Protein AF-A0A1D9GKB5-F1 (afdb_monomer)

Solvent-accessible surface area (backbone atoms only — not comparable to full-atom values): 4500 Å² total; per-residue (Å²): 142,73,84,81,83,73,76,67,49,58,67,59,55,28,54,63,25,54,74,36,76,72,70,62,8,56,53,43,21,50,46,38,72,72,62,41,50,75,83,51,85,73,53,58,38,53,41,45,57,66,59,79,62,75,85,43,91,54,55,90,74,55,57,62,64,81,80,75,84,77,130

Radius of gyration: 13.36 Å; Cα contacts (8 Å, |Δi|>4): 62; chains: 1; bounding box: 36×28×32 Å

Sequence (71 aa):
MTANNLRRSKHEVIHQQLEKGGFRGPINAKCVECIYDPEAKGTWRQQVQACTSKGCPLFPVRPTPIKVISE

Organism: NCBI:txid1874317

pLDDT: mean 89.49, std 14.86, range [40.41, 98.5]

Structure (mmCIF, N/CA/C/O backbone):
data_AF-A0A1D9GKB5-F1
#
_entry.id   AF-A0A1D9GKB5-F1
#
loop_
_atom_site.group_PDB
_atom_site.id
_atom_site.type_symbol
_atom_site.label_atom_id
_atom_site.label_alt_id
_atom_site.label_comp_id
_atom_site.label_asym_id
_atom_site.label_entity_id
_atom_site.label_seq_id
_atom_site.pdbx_PDB_ins_code
_atom_site.Cartn_x
_atom_site.Cartn_y
_atom_site.Cartn_z
_atom_site.occupancy
_atom_site.B_iso_or_equiv
_atom_site.auth_seq_id
_atom_site.auth_comp_id
_atom_site.auth_asym_id
_atom_site.auth_atom_id
_atom_site.pdbx_PDB_model_num
ATOM 1 N N . MET A 1 1 ? 21.754 14.839 -20.475 1.00 42.09 1 MET A N 1
ATOM 2 C CA . MET A 1 1 ? 20.311 14.972 -20.183 1.00 42.09 1 MET A CA 1
ATOM 3 C C . MET A 1 1 ? 19.653 13.629 -20.456 1.00 42.09 1 MET A C 1
ATOM 5 O O . MET A 1 1 ? 19.306 13.354 -21.592 1.00 42.09 1 MET A O 1
ATOM 9 N N . THR A 1 2 ? 19.521 12.771 -19.451 1.00 40.41 2 THR A N 1
ATOM 10 C CA . THR A 1 2 ? 18.685 11.568 -19.550 1.00 40.41 2 THR A CA 1
ATOM 11 C C . THR A 1 2 ? 17.922 11.468 -18.246 1.00 40.41 2 THR A C 1
ATOM 13 O O . THR A 1 2 ? 18.516 11.274 -17.187 1.00 40.41 2 THR A O 1
ATOM 16 N N . ALA A 1 3 ? 16.616 11.722 -18.322 1.00 47.97 3 ALA A N 1
ATOM 17 C CA . ALA A 1 3 ? 15.704 11.582 -17.201 1.00 47.97 3 ALA A CA 1
ATOM 18 C C . ALA A 1 3 ? 15.858 10.165 -16.641 1.00 47.97 3 ALA A C 1
ATOM 20 O O . ALA A 1 3 ? 15.651 9.182 -17.351 1.00 47.97 3 ALA A O 1
ATOM 21 N N . ASN A 1 4 ? 16.306 10.083 -15.392 1.00 51.09 4 ASN A N 1
ATOM 22 C CA . ASN A 1 4 ? 16.591 8.834 -14.712 1.00 51.09 4 ASN A CA 1
ATOM 23 C C . ASN A 1 4 ? 15.253 8.116 -14.487 1.00 51.09 4 ASN A C 1
ATOM 25 O O . ASN A 1 4 ? 14.516 8.426 -13.553 1.00 51.09 4 ASN A O 1
ATOM 29 N N . ASN A 1 5 ? 14.890 7.218 -15.401 1.00 58.31 5 ASN A N 1
ATOM 30 C CA . ASN A 1 5 ? 13.626 6.483 -15.384 1.00 58.31 5 ASN A CA 1
ATOM 31 C C . ASN A 1 5 ? 13.746 5.279 -14.435 1.00 58.31 5 ASN A C 1
ATOM 33 O O . ASN A 1 5 ? 13.528 4.129 -14.815 1.00 58.31 5 ASN A O 1
ATOM 37 N N . LEU A 1 6 ? 14.197 5.540 -13.204 1.00 60.97 6 LEU A N 1
ATOM 38 C CA . LEU A 1 6 ? 14.430 4.503 -12.212 1.00 60.97 6 LEU A CA 1
ATOM 39 C C . LEU A 1 6 ? 13.074 4.052 -11.669 1.00 60.97 6 LEU A C 1
ATOM 41 O O . LEU A 1 6 ? 12.369 4.787 -10.968 1.00 60.97 6 LEU A O 1
ATOM 45 N N . ARG A 1 7 ? 12.680 2.833 -12.032 1.00 70.88 7 ARG A N 1
ATOM 46 C CA . ARG A 1 7 ? 11.490 2.196 -11.481 1.00 70.88 7 ARG A CA 1
ATOM 47 C C . ARG A 1 7 ? 11.727 1.954 -9.992 1.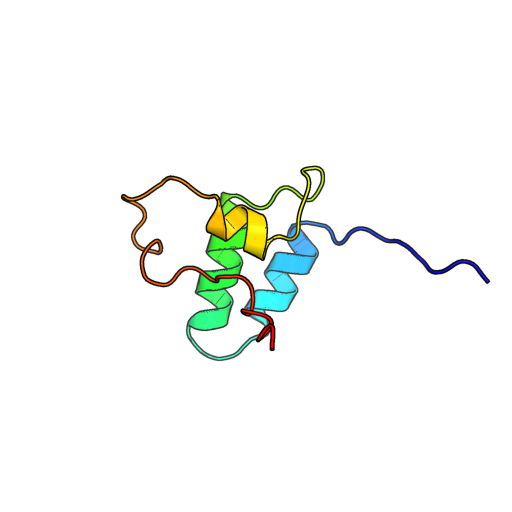00 70.88 7 ARG A C 1
ATOM 49 O O . ARG A 1 7 ? 12.610 1.185 -9.632 1.00 70.88 7 ARG A O 1
ATOM 56 N N . ARG A 1 8 ? 10.952 2.629 -9.136 1.00 82.19 8 ARG A N 1
ATOM 57 C CA . ARG A 1 8 ? 11.065 2.486 -7.676 1.00 82.19 8 ARG A CA 1
ATOM 58 C C . ARG A 1 8 ? 10.868 1.028 -7.267 1.00 82.19 8 ARG A C 1
ATOM 60 O O . ARG A 1 8 ? 9.842 0.420 -7.592 1.00 82.19 8 ARG A O 1
ATOM 67 N N . SER A 1 9 ? 11.838 0.504 -6.531 1.00 92.62 9 SER A N 1
ATOM 68 C CA . SER A 1 9 ? 11.803 -0.820 -5.930 1.00 92.62 9 SER A CA 1
ATOM 69 C C . SER A 1 9 ? 10.658 -0.930 -4.921 1.00 92.62 9 SER A C 1
ATOM 71 O O . SER A 1 9 ? 10.169 0.059 -4.367 1.00 92.62 9 SER A O 1
ATOM 73 N N . LYS A 1 10 ? 10.231 -2.161 -4.637 1.00 95.00 10 LYS A N 1
ATOM 74 C CA . LYS A 1 10 ? 9.199 -2.432 -3.628 1.00 95.00 10 LYS A CA 1
ATOM 75 C C . LYS A 1 10 ? 9.570 -1.866 -2.251 1.00 95.00 10 LYS A C 1
ATOM 77 O O . LYS A 1 10 ? 8.718 -1.264 -1.601 1.00 95.00 10 LYS A O 1
ATOM 82 N N . HIS A 1 11 ? 10.834 -2.009 -1.847 1.00 96.44 11 HIS A N 1
ATOM 83 C CA . HIS A 1 11 ? 11.346 -1.511 -0.568 1.00 96.44 11 HIS A CA 1
ATOM 84 C C . HIS A 1 11 ? 11.232 0.013 -0.457 1.00 96.44 11 HIS A C 1
ATOM 86 O O . HIS A 1 11 ? 10.698 0.513 0.530 1.00 96.44 11 HIS A O 1
ATOM 92 N N . GLU A 1 12 ? 11.636 0.756 -1.490 1.00 96.38 12 GLU A N 1
ATOM 93 C CA . GLU A 1 12 ? 11.511 2.221 -1.502 1.00 96.38 12 GLU A CA 1
ATOM 94 C C . GLU A 1 12 ? 10.050 2.668 -1.371 1.00 96.38 12 GLU A C 1
ATOM 96 O O . GLU A 1 12 ? 9.741 3.589 -0.615 1.00 96.38 12 GLU A O 1
ATOM 101 N N . VAL A 1 13 ? 9.121 1.994 -2.065 1.00 96.31 13 VAL A N 1
ATOM 102 C CA . VAL A 1 13 ? 7.690 2.322 -1.968 1.00 96.31 13 VAL A CA 1
ATOM 103 C C . VAL A 1 13 ? 7.152 2.055 -0.560 1.00 96.31 13 VAL A C 1
ATOM 105 O O . VAL A 1 13 ? 6.372 2.869 -0.059 1.00 96.31 13 VAL A O 1
ATOM 108 N N . ILE A 1 14 ? 7.568 0.960 0.086 1.00 97.69 14 ILE A N 1
ATOM 109 C CA . ILE A 1 14 ? 7.201 0.636 1.473 1.00 97.69 14 ILE A CA 1
ATOM 110 C C . ILE A 1 14 ? 7.684 1.737 2.422 1.00 97.69 14 ILE A C 1
ATOM 112 O O . ILE A 1 14 ? 6.859 2.309 3.136 1.00 97.69 14 ILE A O 1
ATOM 116 N N . HIS A 1 15 ? 8.973 2.090 2.387 1.00 97.12 15 HIS A N 1
ATOM 117 C CA . HIS A 1 15 ? 9.541 3.117 3.268 1.00 97.12 15 HIS A CA 1
ATOM 118 C C . HIS A 1 15 ? 8.865 4.478 3.078 1.00 97.12 15 HIS A C 1
ATOM 120 O O . HIS A 1 15 ? 8.435 5.084 4.057 1.00 97.12 15 HIS A O 1
ATOM 126 N N . GLN A 1 16 ? 8.613 4.884 1.832 1.00 96.25 16 GLN A N 1
ATOM 127 C CA . GLN A 1 16 ? 7.870 6.112 1.542 1.00 96.25 16 GLN A CA 1
ATOM 128 C C . GLN A 1 16 ? 6.450 6.112 2.145 1.00 96.25 16 GLN A C 1
ATOM 130 O O . GLN A 1 16 ? 5.900 7.165 2.470 1.00 96.25 16 GLN A O 1
ATOM 135 N N . GLN A 1 17 ? 5.783 4.953 2.240 1.00 96.94 17 GLN A N 1
ATOM 136 C CA . GLN A 1 17 ? 4.474 4.889 2.896 1.00 96.94 17 GLN A CA 1
ATOM 137 C C . GLN A 1 17 ? 4.595 4.923 4.420 1.00 96.94 17 GLN A C 1
ATOM 139 O O . GLN A 1 17 ? 3.736 5.531 5.051 1.00 96.94 17 GLN A O 1
ATOM 144 N N . LEU A 1 18 ? 5.633 4.318 5.000 1.00 96.88 18 LEU A N 1
ATOM 145 C CA . LEU A 1 18 ? 5.866 4.313 6.448 1.00 96.88 18 LEU A CA 1
ATOM 146 C C . LEU A 1 18 ? 6.188 5.704 7.011 1.00 96.88 18 LEU A C 1
ATOM 148 O O . LEU A 1 18 ? 5.833 5.982 8.149 1.00 96.88 18 LEU A O 1
ATOM 152 N N . GLU 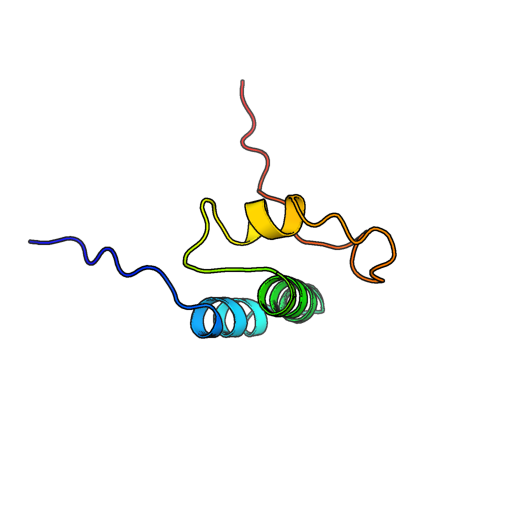A 1 19 ? 6.770 6.596 6.210 1.00 96.81 19 GLU A N 1
ATOM 153 C CA . GLU A 1 19 ? 7.001 8.003 6.579 1.00 96.81 19 GLU A CA 1
ATOM 154 C C . GLU A 1 19 ? 5.701 8.811 6.758 1.00 96.81 19 GLU A C 1
ATOM 156 O O . GLU A 1 19 ? 5.710 9.915 7.304 1.00 96.81 19 GLU A O 1
ATOM 161 N N . LYS A 1 20 ? 4.554 8.287 6.304 1.00 94.25 20 LYS A N 1
ATOM 162 C CA . LYS A 1 20 ? 3.261 8.964 6.452 1.00 94.25 20 LYS A CA 1
ATOM 163 C C . LYS A 1 20 ? 2.704 8.752 7.853 1.00 94.25 20 LYS A C 1
ATOM 165 O O . LYS A 1 20 ? 2.541 7.620 8.297 1.00 94.25 20 LYS A O 1
ATOM 170 N N . GLY A 1 21 ? 2.310 9.850 8.494 1.00 91.81 21 GLY A N 1
ATOM 171 C CA . GLY A 1 21 ? 1.691 9.822 9.817 1.00 91.81 21 GLY A CA 1
ATOM 172 C C . GLY A 1 21 ? 0.361 9.057 9.883 1.00 91.81 21 GLY A C 1
ATOM 173 O O . GLY A 1 21 ? -0.362 8.896 8.891 1.00 91.81 21 GLY A O 1
ATOM 174 N N . GLY A 1 22 ? 0.020 8.623 11.099 1.00 95.25 22 GLY A N 1
ATOM 175 C CA . GLY A 1 22 ? -1.204 7.882 11.408 1.00 95.25 22 GLY A CA 1
ATOM 176 C C . GLY A 1 22 ? -1.239 6.465 10.821 1.00 95.25 22 GLY A C 1
ATOM 177 O O . GLY A 1 22 ? -0.257 5.952 10.296 1.00 95.25 22 GLY A O 1
ATOM 178 N N . PHE A 1 23 ? -2.406 5.815 10.874 1.00 96.12 23 PHE A N 1
ATOM 179 C CA . PHE A 1 23 ? -2.547 4.417 10.436 1.00 96.12 23 PHE A CA 1
ATOM 180 C C . PHE A 1 23 ? -2.483 4.217 8.915 1.00 96.12 23 PHE A C 1
ATOM 182 O O . PHE A 1 23 ? -2.254 3.102 8.446 1.00 96.12 23 PHE A O 1
ATOM 189 N N . ARG A 1 24 ? -2.654 5.279 8.115 1.00 96.25 24 ARG A N 1
ATOM 190 C CA . ARG A 1 24 ? -2.665 5.154 6.646 1.00 96.25 24 ARG A CA 1
ATOM 191 C C . ARG A 1 24 ? -1.306 4.734 6.094 1.00 96.25 24 ARG A C 1
ATOM 193 O O . ARG A 1 24 ? -1.279 4.006 5.106 1.00 96.25 24 ARG A O 1
ATOM 200 N N . GLY A 1 25 ? -0.204 5.186 6.693 1.00 97.44 25 GLY A N 1
ATOM 201 C CA . GLY A 1 25 ? 1.142 4.818 6.256 1.00 97.44 25 GLY A CA 1
ATOM 202 C C . GLY A 1 25 ? 1.390 3.310 6.349 1.00 97.44 25 GLY A C 1
ATOM 203 O O . GLY A 1 25 ? 1.548 2.666 5.308 1.00 97.44 25 GLY A O 1
ATOM 204 N N . PRO A 1 26 ? 1.306 2.722 7.557 1.00 98.38 26 PRO A N 1
ATOM 205 C CA . PRO A 1 26 ? 1.441 1.282 7.769 1.00 98.38 26 PRO A CA 1
ATOM 206 C C . PRO A 1 26 ? 0.455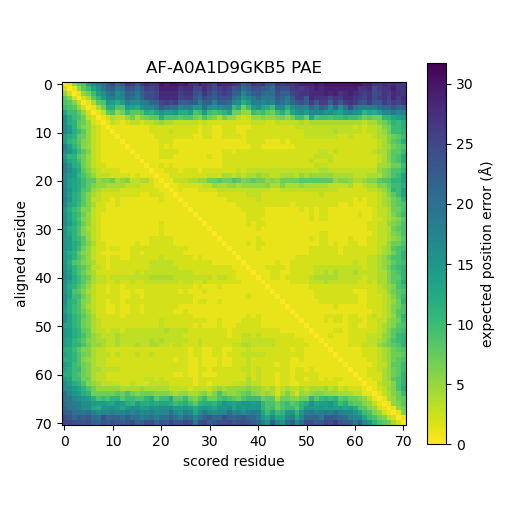 0.425 6.962 1.00 98.38 26 PRO A C 1
ATOM 208 O O . PRO A 1 26 ? 0.860 -0.582 6.385 1.00 98.38 26 PRO A O 1
ATOM 211 N N . ILE A 1 27 ? -0.819 0.830 6.839 1.00 98.19 27 ILE A N 1
ATOM 212 C CA . ILE A 1 27 ? -1.807 0.102 6.016 1.00 98.19 27 ILE A CA 1
ATOM 213 C C . ILE A 1 27 ? -1.374 0.077 4.545 1.00 98.19 27 ILE A C 1
ATOM 215 O O . ILE A 1 27 ? -1.368 -0.981 3.915 1.00 98.19 27 ILE A O 1
ATOM 219 N N . ASN A 1 28 ? -0.971 1.226 3.992 1.00 98.06 28 ASN A N 1
ATOM 220 C CA . ASN A 1 28 ? -0.509 1.292 2.608 1.00 98.06 28 ASN A CA 1
ATOM 221 C C . ASN A 1 28 ? 0.761 0.459 2.411 1.00 98.06 28 ASN A C 1
ATOM 223 O O . ASN A 1 28 ? 0.845 -0.279 1.433 1.00 98.06 28 ASN A O 1
ATOM 227 N N . ALA A 1 29 ? 1.717 0.556 3.339 1.00 98.25 29 ALA A N 1
ATOM 228 C CA . ALA A 1 29 ? 2.940 -0.237 3.330 1.00 98.25 29 ALA A CA 1
ATOM 229 C C . ALA A 1 29 ? 2.625 -1.739 3.318 1.00 98.25 29 ALA A C 1
ATOM 231 O O . ALA A 1 29 ? 3.177 -2.459 2.490 1.00 98.25 29 ALA A O 1
ATOM 232 N N . LYS A 1 30 ? 1.664 -2.199 4.133 1.00 98.50 30 LYS A N 1
ATOM 233 C CA . LYS A 1 30 ? 1.237 -3.604 4.150 1.00 98.50 30 LYS A CA 1
ATOM 234 C C . LYS A 1 30 ? 0.606 -4.042 2.830 1.00 98.50 30 LYS A C 1
ATOM 236 O O . LYS A 1 30 ? 0.884 -5.134 2.343 1.00 98.50 30 LYS A O 1
ATOM 241 N N . CYS A 1 31 ? -0.224 -3.200 2.215 1.00 98.38 31 CYS A N 1
ATOM 242 C CA . CYS A 1 31 ? -0.792 -3.504 0.902 1.00 98.38 31 CYS A CA 1
ATOM 243 C C . CYS A 1 31 ? 0.283 -3.571 -0.197 1.00 98.38 31 CYS A C 1
ATOM 245 O O . CYS A 1 31 ? 0.219 -4.452 -1.053 1.00 98.38 31 CYS A O 1
ATOM 247 N N . VAL A 1 32 ? 1.281 -2.681 -0.163 1.00 98.00 32 VAL A N 1
ATOM 248 C CA . VAL A 1 32 ? 2.430 -2.705 -1.084 1.00 98.00 32 VAL A CA 1
ATOM 249 C C . VAL A 1 32 ? 3.254 -3.975 -0.869 1.00 98.00 32 VAL A C 1
ATOM 251 O O . VAL A 1 32 ? 3.501 -4.712 -1.818 1.00 98.00 32 VAL A O 1
ATOM 254 N N . GLU A 1 33 ? 3.630 -4.280 0.371 1.00 98.38 33 GLU A N 1
ATOM 255 C CA . GLU A 1 33 ? 4.344 -5.506 0.739 1.00 98.38 33 GLU A CA 1
ATOM 256 C C . GLU A 1 33 ? 3.608 -6.763 0.244 1.00 98.38 33 GLU A C 1
ATOM 258 O O . GLU A 1 33 ? 4.230 -7.675 -0.295 1.00 98.38 33 GLU A O 1
ATOM 263 N N . CYS A 1 34 ? 2.279 -6.789 0.359 1.00 98.19 34 CYS A N 1
ATOM 264 C CA . CYS A 1 34 ? 1.466 -7.951 0.019 1.00 98.19 34 CYS A CA 1
ATOM 265 C C . CYS A 1 34 ? 1.397 -8.244 -1.487 1.00 98.19 34 CYS A C 1
ATOM 267 O O . CYS A 1 34 ? 1.550 -9.402 -1.864 1.00 98.19 34 CYS A O 1
ATOM 269 N N . ILE A 1 35 ? 1.151 -7.239 -2.339 1.00 97.50 35 ILE A N 1
ATOM 270 C CA . ILE A 1 35 ? 0.828 -7.491 -3.759 1.00 97.50 35 ILE A CA 1
ATOM 271 C C . ILE A 1 35 ? 1.567 -6.608 -4.765 1.00 97.50 35 ILE A C 1
ATOM 273 O O . ILE A 1 35 ? 1.522 -6.907 -5.952 1.00 97.50 35 ILE A O 1
ATOM 277 N N . TYR A 1 36 ? 2.246 -5.533 -4.345 1.00 97.06 36 TYR A N 1
ATOM 278 C CA . TYR A 1 36 ? 2.965 -4.709 -5.315 1.00 97.06 36 TYR A CA 1
ATOM 279 C C . TYR A 1 36 ? 4.153 -5.480 -5.890 1.00 97.06 36 TYR A C 1
ATOM 281 O O . TYR A 1 36 ? 5.045 -5.919 -5.153 1.00 97.06 36 TYR A O 1
ATOM 289 N N . ASP A 1 37 ? 4.148 -5.583 -7.210 1.00 96.12 37 ASP A N 1
ATOM 290 C CA . ASP A 1 37 ? 5.226 -6.069 -8.043 1.00 96.12 37 ASP A CA 1
ATOM 291 C C . ASP A 1 37 ? 5.756 -4.898 -8.899 1.00 96.12 37 ASP A C 1
ATOM 293 O O . ASP A 1 37 ? 5.045 -4.388 -9.780 1.00 96.12 37 ASP A O 1
ATOM 297 N N . PRO A 1 38 ? 6.996 -4.436 -8.640 1.00 95.12 38 PRO A N 1
ATOM 298 C CA . PRO A 1 38 ? 7.652 -3.405 -9.419 1.00 95.12 38 PRO A CA 1
ATOM 299 C C . PRO A 1 38 ? 8.154 -3.930 -10.767 1.00 95.12 38 PRO A C 1
ATOM 301 O O . PRO A 1 38 ? 8.922 -3.218 -11.387 1.00 95.12 38 PRO A O 1
ATOM 304 N N . GLU A 1 39 ? 7.771 -5.114 -11.242 1.00 94.31 39 GLU A N 1
ATOM 305 C CA . GLU A 1 39 ? 7.966 -5.573 -12.623 1.00 94.31 39 GLU A CA 1
ATOM 306 C C . GLU A 1 39 ? 6.637 -5.631 -13.398 1.00 94.31 39 GLU A C 1
ATOM 308 O O . GLU A 1 39 ? 6.588 -5.233 -14.568 1.00 94.31 39 GLU A O 1
ATOM 313 N N . ALA A 1 40 ? 5.518 -5.900 -12.719 1.00 93.69 40 ALA A N 1
ATOM 314 C CA . ALA A 1 40 ? 4.166 -5.897 -13.285 1.00 93.69 40 ALA A CA 1
ATOM 315 C C . ALA A 1 40 ? 3.632 -4.513 -13.704 1.00 93.69 40 ALA A C 1
ATOM 317 O O . ALA A 1 40 ? 3.962 -3.474 -13.135 1.00 93.69 40 ALA A O 1
ATOM 318 N N . LYS A 1 41 ? 2.742 -4.483 -14.702 1.00 92.44 41 LYS A N 1
ATOM 319 C CA . LYS A 1 41 ? 2.145 -3.234 -15.205 1.00 92.44 41 LYS A CA 1
ATOM 320 C C . LYS A 1 41 ? 1.359 -2.483 -14.120 1.00 92.44 41 LYS A C 1
ATOM 322 O O . LYS A 1 41 ? 0.743 -3.073 -13.235 1.00 92.44 41 LYS A O 1
ATOM 327 N N . GLY A 1 42 ? 1.317 -1.160 -14.263 1.00 91.69 42 GLY A N 1
ATOM 328 C CA . GLY A 1 42 ? 0.554 -0.271 -13.391 1.00 91.69 42 GLY A CA 1
ATOM 329 C C . GLY A 1 42 ? 1.299 0.155 -12.124 1.00 91.69 42 GLY A C 1
ATOM 330 O O . 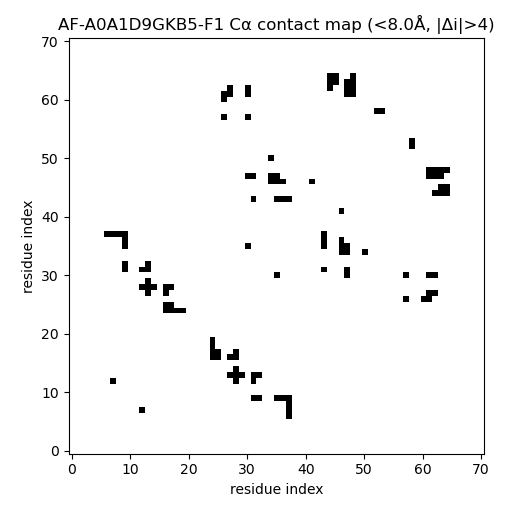GLY A 1 42 ? 2.324 -0.395 -11.735 1.00 91.69 42 GLY A O 1
ATOM 331 N N . THR A 1 43 ? 0.768 1.189 -11.485 1.00 93.75 43 THR A N 1
ATOM 332 C CA . THR A 1 43 ? 1.239 1.708 -10.200 1.00 93.75 43 THR A CA 1
ATOM 333 C C . THR A 1 43 ? 0.875 0.763 -9.057 1.00 93.75 43 THR A C 1
ATOM 335 O O . THR A 1 43 ? -0.100 0.014 -9.136 1.00 93.75 43 THR A O 1
ATOM 338 N N . TRP A 1 44 ? 1.580 0.875 -7.930 1.00 95.19 44 TRP A N 1
ATOM 339 C CA . TRP A 1 44 ? 1.268 0.090 -6.734 1.00 95.19 44 TRP A CA 1
ATOM 340 C C . TRP A 1 44 ? -0.197 0.238 -6.280 1.00 95.19 44 TRP A C 1
ATOM 342 O O . TRP A 1 44 ? -0.808 -0.740 -5.864 1.00 95.19 44 TRP A O 1
ATOM 352 N N . ARG A 1 45 ? -0.814 1.425 -6.426 1.00 95.81 45 ARG A N 1
ATOM 353 C CA . ARG A 1 45 ? -2.238 1.638 -6.088 1.00 95.81 45 ARG A CA 1
ATOM 354 C C . ARG A 1 45 ? -3.182 0.911 -7.037 1.00 95.81 45 ARG A C 1
ATOM 356 O O . ARG A 1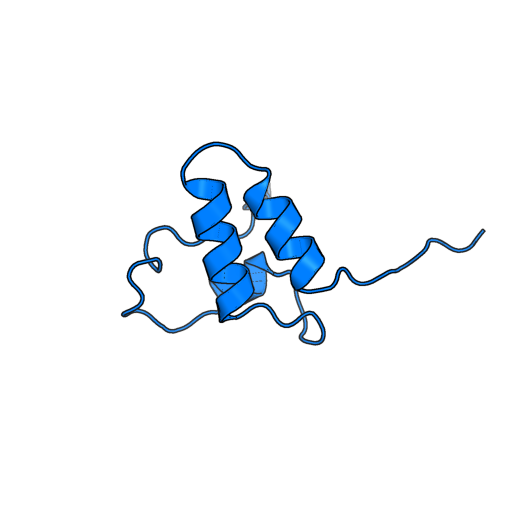 45 ? -4.203 0.399 -6.592 1.00 95.81 45 ARG A O 1
ATOM 363 N N . GLN A 1 46 ? -2.856 0.866 -8.329 1.00 95.44 46 GLN A N 1
ATOM 364 C CA . GLN A 1 46 ? -3.637 0.109 -9.310 1.00 95.44 46 GLN A CA 1
ATOM 365 C C . GLN A 1 46 ? -3.567 -1.393 -9.015 1.00 95.44 46 GLN A C 1
ATOM 367 O O . GLN A 1 46 ? -4.597 -2.060 -9.025 1.00 95.44 46 GLN A O 1
ATOM 372 N N . GLN A 1 47 ? -2.387 -1.908 -8.661 1.00 96.62 47 GLN A N 1
ATOM 373 C CA . GLN A 1 47 ? -2.222 -3.314 -8.284 1.00 96.62 47 GLN A CA 1
ATOM 374 C C . GLN A 1 47 ? -2.941 -3.650 -6.966 1.00 96.62 47 GLN A C 1
ATOM 376 O O . GLN A 1 47 ? -3.658 -4.645 -6.885 1.00 96.62 47 GLN A O 1
ATOM 381 N N . VAL A 1 48 ? -2.861 -2.781 -5.951 1.00 97.25 48 VAL A N 1
ATOM 382 C CA . VAL A 1 48 ? -3.626 -2.948 -4.702 1.00 97.25 48 VAL A CA 1
ATOM 383 C C . VAL A 1 48 ? -5.136 -2.908 -4.952 1.00 97.25 48 VAL A C 1
ATOM 385 O O . VAL A 1 48 ? -5.867 -3.703 -4.359 1.00 97.25 48 VAL A O 1
ATOM 388 N N . GLN A 1 49 ? -5.618 -2.043 -5.851 1.00 96.31 49 GLN A N 1
ATOM 389 C CA . GLN A 1 49 ? -7.021 -2.034 -6.277 1.00 96.31 49 GLN A CA 1
ATOM 390 C C . GLN A 1 49 ? -7.414 -3.336 -6.995 1.00 96.31 49 GLN A C 1
ATOM 392 O O . GLN A 1 49 ? -8.540 -3.807 -6.830 1.00 96.31 49 GLN A O 1
ATOM 397 N N . ALA A 1 50 ? -6.507 -3.930 -7.769 1.00 95.81 50 ALA A N 1
ATOM 398 C CA . ALA A 1 50 ? -6.747 -5.187 -8.472 1.00 95.81 50 ALA A CA 1
ATOM 399 C C . ALA A 1 50 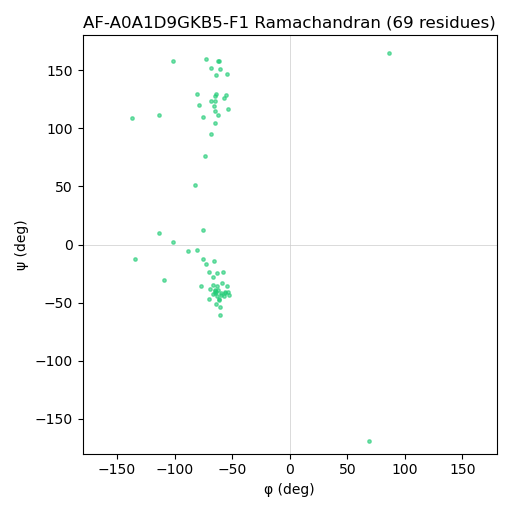? -6.716 -6.424 -7.552 1.00 95.81 50 ALA A C 1
ATOM 401 O O . ALA A 1 50 ? -7.165 -7.489 -7.965 1.00 95.81 50 ALA A O 1
ATOM 402 N N . CYS A 1 51 ? -6.240 -6.301 -6.305 1.00 96.88 51 CYS A N 1
ATOM 403 C CA . CYS A 1 51 ? -6.231 -7.405 -5.343 1.00 96.88 51 CYS A CA 1
ATOM 404 C C . CYS A 1 51 ? -7.639 -7.994 -5.144 1.00 96.88 51 CYS A C 1
ATOM 406 O O . CYS A 1 51 ? -8.593 -7.265 -4.851 1.00 96.88 51 CYS A O 1
ATOM 408 N N . THR A 1 52 ? -7.753 -9.318 -5.264 1.00 97.06 52 THR A N 1
ATOM 409 C CA . THR A 1 52 ? -9.010 -10.079 -5.172 1.00 97.06 52 THR A CA 1
ATOM 410 C C . THR A 1 52 ? -9.209 -10.773 -3.821 1.00 97.06 52 THR A C 1
ATOM 412 O O . THR A 1 52 ? -10.226 -11.436 -3.621 1.00 97.06 52 THR A O 1
ATOM 415 N N . SER A 1 53 ? -8.286 -10.595 -2.866 1.00 97.31 53 SER A N 1
ATOM 416 C CA . SER A 1 53 ? -8.376 -11.163 -1.512 1.00 97.31 53 SER A CA 1
ATOM 417 C C . SER A 1 53 ? -9.423 -10.430 -0.664 1.00 97.31 53 SER A C 1
ATOM 419 O O . SER A 1 53 ? -9.105 -9.605 0.193 1.00 97.31 53 SER A O 1
ATOM 421 N N . LYS A 1 54 ? -10.705 -10.712 -0.923 1.00 96.19 54 LYS A N 1
ATOM 422 C CA . LYS A 1 54 ? -11.848 -10.080 -0.239 1.00 96.19 54 LYS A CA 1
ATOM 423 C C . LYS A 1 54 ? -11.900 -10.381 1.265 1.00 96.19 54 LYS A C 1
ATOM 425 O O . LYS A 1 54 ? -12.461 -9.588 2.008 1.00 96.19 54 LYS A O 1
ATOM 430 N N . GLY A 1 55 ? -11.308 -11.495 1.706 1.00 98.06 55 GLY A N 1
ATOM 431 C CA . GLY A 1 55 ? -11.198 -11.863 3.124 1.00 98.06 55 GLY A CA 1
ATOM 432 C C . GLY A 1 55 ? -10.065 -11.156 3.875 1.00 98.06 55 GLY A C 1
ATOM 433 O O . GLY A 1 55 ? -9.930 -11.334 5.082 1.00 98.06 55 GLY A O 1
ATOM 434 N N . CYS A 1 56 ? -9.234 -10.365 3.188 1.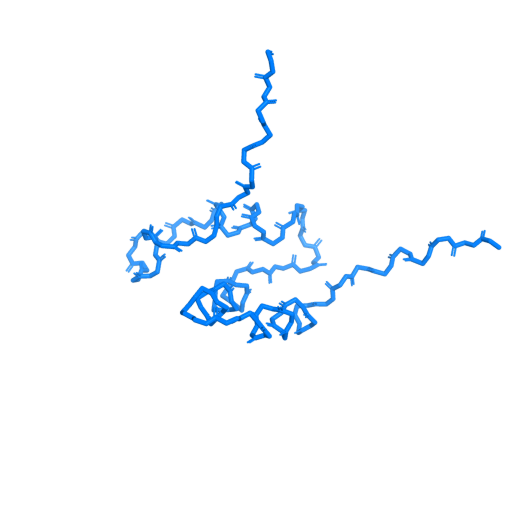00 98.19 56 CYS A N 1
ATOM 435 C CA . CYS A 1 56 ? -8.175 -9.603 3.837 1.00 98.19 56 CYS A CA 1
ATOM 436 C C . CYS A 1 56 ? -8.781 -8.553 4.790 1.00 98.19 56 CYS A C 1
ATOM 438 O O . CYS A 1 56 ? -9.588 -7.736 4.340 1.00 98.19 56 CYS A O 1
ATOM 440 N N . PRO A 1 57 ? -8.346 -8.476 6.063 1.00 98.00 57 PRO A N 1
ATOM 441 C CA . PRO A 1 57 ? -8.841 -7.470 7.009 1.00 98.00 57 PRO A CA 1
ATOM 442 C C . PRO A 1 57 ? -8.636 -6.018 6.550 1.00 98.00 57 PRO A C 1
ATOM 444 O O . PRO A 1 57 ? -9.361 -5.121 6.969 1.00 98.00 57 PRO A O 1
ATOM 447 N N . LEU A 1 58 ? -7.665 -5.774 5.661 1.00 97.94 58 LEU A N 1
ATOM 448 C CA . LEU A 1 58 ? -7.394 -4.450 5.098 1.00 97.94 58 LEU A CA 1
ATOM 449 C C . LEU A 1 58 ? -8.201 -4.148 3.829 1.00 97.94 58 LEU A C 1
ATOM 451 O O . LEU A 1 58 ? -8.135 -3.025 3.335 1.00 97.94 58 LEU A O 1
ATOM 455 N N . PHE A 1 59 ? -8.961 -5.108 3.288 1.00 97.38 59 PHE A N 1
ATOM 456 C CA . PHE A 1 59 ? -9.725 -4.930 2.049 1.00 97.38 59 PHE A CA 1
ATOM 457 C C . PHE A 1 59 ? -10.633 -3.682 2.067 1.00 97.38 59 PHE A C 1
ATOM 459 O O . PHE A 1 59 ? -10.585 -2.930 1.089 1.00 97.38 59 PHE A O 1
ATOM 466 N N . PRO A 1 60 ? -11.380 -3.375 3.153 1.00 96.56 60 PRO A N 1
ATOM 467 C CA . PRO A 1 60 ? -12.249 -2.192 3.205 1.00 96.56 60 PRO A CA 1
ATOM 468 C C . PRO A 1 60 ? -11.492 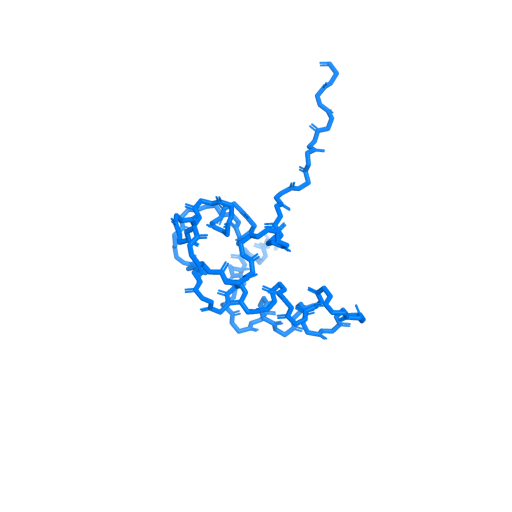-0.858 3.260 1.00 96.56 60 PRO A C 1
ATOM 470 O O . PRO A 1 60 ? -12.036 0.178 2.890 1.00 96.56 60 PRO A O 1
ATOM 473 N N . VAL A 1 61 ? -10.242 -0.873 3.730 1.00 96.50 61 VAL A N 1
ATOM 474 C CA . VAL A 1 61 ? -9.429 0.330 3.988 1.00 96.50 61 VAL A CA 1
ATOM 475 C C . VAL A 1 61 ? -8.224 0.443 3.054 1.00 96.50 61 VAL A C 1
ATOM 477 O O . VAL A 1 61 ? -7.347 1.287 3.254 1.00 96.50 61 VAL A O 1
ATOM 480 N N . ARG A 1 62 ? -8.163 -0.407 2.025 1.00 95.94 62 ARG A N 1
ATOM 481 C CA . ARG A 1 62 ? -7.038 -0.451 1.096 1.00 95.94 62 ARG A CA 1
ATOM 482 C C . ARG A 1 62 ? -6.914 0.861 0.313 1.00 95.94 62 ARG A C 1
ATOM 484 O O . ARG A 1 62 ? -7.922 1.471 -0.056 1.00 95.94 62 ARG A O 1
ATOM 491 N N . PRO A 1 63 ? -5.689 1.293 -0.008 1.00 95.56 63 PRO A N 1
ATOM 492 C CA . PRO A 1 63 ? -5.486 2.453 -0.856 1.00 95.56 63 PRO A CA 1
ATOM 493 C C . PRO A 1 63 ? -6.004 2.193 -2.269 1.00 95.56 63 PRO A C 1
ATOM 495 O O . PRO A 1 63 ? -5.606 1.239 -2.934 1.00 95.56 63 PRO A O 1
ATOM 498 N N . THR A 1 64 ? -6.838 3.107 -2.750 1.00 90.75 64 THR A N 1
ATOM 499 C CA . THR A 1 64 ? -7.260 3.183 -4.147 1.00 90.75 64 THR A CA 1
ATOM 500 C C . THR A 1 64 ? -6.487 4.293 -4.879 1.00 90.75 64 THR A C 1
ATOM 502 O O . THR A 1 64 ? -5.911 5.188 -4.236 1.00 90.75 64 THR A O 1
ATOM 505 N N . PRO A 1 65 ? -6.386 4.234 -6.219 1.00 86.94 65 PRO A N 1
ATOM 506 C CA . PRO A 1 65 ? -5.964 5.355 -7.047 1.00 86.94 65 PRO A CA 1
ATOM 507 C C . PRO A 1 65 ? -6.832 6.587 -6.778 1.00 86.94 65 PRO A C 1
ATOM 509 O O . PRO A 1 65 ? -8.025 6.476 -6.496 1.00 86.94 65 PRO A O 1
ATOM 512 N N . ILE A 1 66 ? -6.221 7.767 -6.875 1.00 82.56 66 ILE A N 1
ATOM 513 C CA . ILE A 1 66 ? -6.957 9.030 -6.820 1.00 82.56 66 ILE A CA 1
ATOM 514 C C . ILE A 1 66 ? -7.857 9.053 -8.055 1.00 82.56 66 ILE A C 1
ATOM 516 O O . ILE A 1 66 ? -7.362 8.892 -9.171 1.00 82.56 66 ILE A O 1
ATOM 520 N N . LYS A 1 67 ? -9.171 9.208 -7.859 1.00 78.62 67 LYS A N 1
ATOM 521 C CA . LYS A 1 67 ? -10.082 9.459 -8.974 1.00 78.62 67 LYS A CA 1
ATOM 522 C C . LYS A 1 67 ? -9.664 10.791 -9.584 1.00 78.62 67 LYS A C 1
ATOM 524 O O . LYS A 1 67 ? -9.790 11.821 -8.927 1.00 78.62 67 LYS A O 1
ATOM 529 N N . VAL A 1 68 ? -9.125 10.762 -10.797 1.00 75.50 68 VAL A N 1
ATOM 530 C CA . VAL A 1 68 ? -9.048 11.981 -11.598 1.00 75.50 68 VAL A CA 1
ATOM 531 C C . VAL A 1 68 ? -10.499 12.340 -11.881 1.00 75.50 68 VAL A C 1
ATOM 533 O O . VAL A 1 68 ? -11.239 11.503 -12.398 1.00 75.50 68 VAL A O 1
ATOM 536 N N . ILE A 1 69 ? -10.935 13.513 -11.431 1.00 73.38 69 ILE A N 1
ATOM 537 C CA . ILE A 1 69 ? -12.248 14.035 -11.798 1.00 73.38 69 ILE A CA 1
ATOM 538 C C . ILE A 1 69 ? -12.156 14.272 -13.306 1.00 73.38 69 ILE A C 1
ATOM 540 O O . ILE A 1 69 ? -11.431 15.162 -13.738 1.00 73.38 69 ILE A O 1
ATOM 544 N N . SER A 1 70 ? -12.767 13.397 -14.100 1.00 61.53 70 SER A N 1
ATOM 545 C CA . SER A 1 70 ? -13.023 13.675 -15.508 1.00 61.53 70 SER A CA 1
ATOM 546 C C . SER A 1 70 ? -14.248 14.581 -15.567 1.00 61.53 70 SER A C 1
ATOM 548 O O . SER A 1 70 ? -15.291 14.193 -15.034 1.00 61.53 70 SER A O 1
ATOM 550 N N . GLU A 1 71 ? -14.073 15.771 -16.140 1.00 50.94 71 GLU A N 1
ATOM 551 C CA . GLU A 1 71 ? -15.154 16.678 -16.558 1.00 50.94 71 GLU A CA 1
ATOM 552 C C . GLU A 1 71 ? -16.102 16.005 -17.559 1.00 50.94 71 GLU A C 1
ATOM 554 O O . GLU A 1 71 ? -15.618 15.176 -18.370 1.00 50.94 71 GLU A O 1
#

Mean predicted aligned error: 5.75 Å

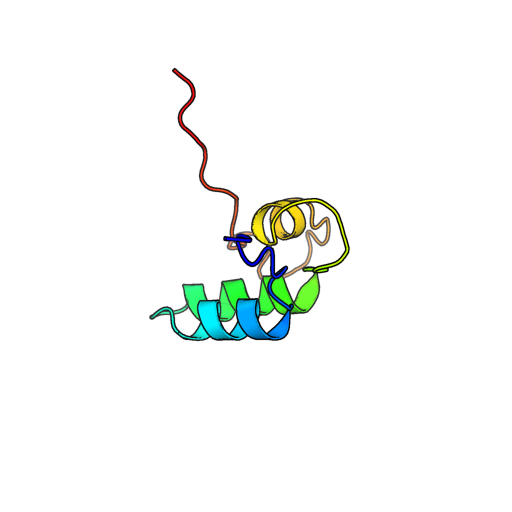Secondary structure (DSSP, 8-state):
---------HHHHHHHHHTSSSTHHHHHHHHHHHH--SSSSS-HHHHHHH---TT-TTGGGPPPPP-----

Foldseek 3Di:
DDDPPDQDDLVNQLVVLCPDDDPRSVLASVLSVPFPDSVDDDDSQVRSVVDPPCVDPCNVVYRHDDPPPDD